Protein AF-A0A2P4SEK5-F1 (afdb_monomer_lite)

Foldseek 3Di:
DDDDDDDDDDPQDDDDPDDDDDDDDPDPDDDPDDDPPDDDDPDDDDDDPCPPPVDPPPQDKWKKKKKWFFEQDDLQFAPFWKWKKWAAPQGILPIDTDDDPPDDPRDHGDMDIDIGIGGCRDGTFKMKMFTPQDDDRHKHQTQWMWMATPVVRDIWIFGDRAILDCVDGPRHRMDITGTDD

InterPro domains:
  IPR001024 PLAT/LH2 domain [PF01477] (68-167)
  IPR001024 PLAT/LH2 domain [PS50095] (62-178)
  IPR001024 PLAT/LH2 domain [SM00308] (62-180)
  IPR036392 PLAT/LH2 domain superfamily [SSF49723] (1-50)
  IPR036392 PLAT/LH2 domain superfamily [SSF49723] (60-172)
  IPR052970 Inner ear hair cell lipoxygenase homology domain-containing protein [PTHR45901] (1-180)

Structure (mmCIF, N/CA/C/O backbone):
data_AF-A0A2P4SEK5-F1
#
_entry.id   AF-A0A2P4SEK5-F1
#
loop_
_atom_site.group_PDB
_atom_site.id
_atom_site.type_symbol
_atom_site.label_atom_id
_atom_site.label_alt_id
_atom_site.label_comp_id
_atom_site.label_asym_id
_atom_site.label_entity_id
_atom_site.label_seq_id
_atom_site.pdbx_PDB_ins_code
_atom_site.Cartn_x
_atom_site.Cartn_y
_atom_site.Cartn_z
_atom_site.occupancy
_atom_site.B_iso_or_equiv
_atom_site.auth_seq_id
_atom_site.auth_comp_id
_atom_site.auth_asym_id
_atom_site.auth_atom_id
_atom_site.pdbx_PDB_model_num
ATOM 1 N N . GLY A 1 1 ? -26.313 23.326 46.157 1.00 62.25 1 GLY A N 1
ATOM 2 C CA . GLY A 1 1 ? -26.152 23.802 44.773 1.00 62.25 1 GLY A CA 1
ATOM 3 C C . GLY A 1 1 ? -27.185 23.104 43.930 1.00 62.25 1 GLY A C 1
ATOM 4 O O . GLY A 1 1 ? -27.503 21.964 44.244 1.00 62.25 1 GLY A O 1
ATOM 5 N N . SER A 1 2 ? -27.748 23.786 42.941 1.00 71.44 2 SER A N 1
ATOM 6 C CA . SER A 1 2 ? -28.524 23.131 41.891 1.00 71.44 2 SER A CA 1
ATOM 7 C C . SER A 1 2 ? -27.572 22.420 40.926 1.00 71.44 2 SER A C 1
ATOM 9 O O . SER A 1 2 ? -26.446 22.875 40.724 1.00 71.44 2 SER A O 1
ATOM 11 N N . THR A 1 3 ? -28.022 21.306 40.358 1.00 78.94 3 THR A N 1
ATOM 12 C CA . THR A 1 3 ? -27.338 20.611 39.266 1.00 78.94 3 THR A CA 1
ATOM 13 C C . THR A 1 3 ? -28.277 20.617 38.076 1.00 78.94 3 THR A C 1
ATOM 15 O O . THR A 1 3 ? -29.370 20.061 38.154 1.00 78.94 3 THR A O 1
ATOM 18 N N . ASP A 1 4 ? -27.844 21.239 36.987 1.00 79.12 4 ASP A N 1
ATOM 19 C CA . ASP A 1 4 ? -28.537 21.202 35.706 1.00 79.12 4 ASP A CA 1
ATOM 20 C C . ASP A 1 4 ? -27.849 20.167 34.807 1.00 79.12 4 ASP A C 1
ATOM 22 O O . ASP A 1 4 ? -26.622 20.059 34.793 1.00 79.12 4 ASP A O 1
ATOM 26 N N . THR A 1 5 ? -28.626 19.364 34.078 1.00 81.31 5 THR A N 1
ATOM 27 C CA . THR A 1 5 ? -28.107 18.342 33.155 1.00 81.31 5 THR A CA 1
ATOM 28 C C . THR A 1 5 ? -28.609 18.623 31.751 1.00 81.31 5 THR A C 1
ATOM 30 O O . THR A 1 5 ? -29.813 18.726 31.522 1.00 81.31 5 THR A O 1
ATOM 33 N N . PHE A 1 6 ? -27.676 18.712 30.808 1.00 80.12 6 PHE A N 1
ATOM 34 C CA . PHE A 1 6 ? -27.960 18.936 29.397 1.00 80.12 6 PHE A CA 1
ATOM 35 C C . PHE A 1 6 ? -27.468 17.736 28.593 1.00 80.12 6 PHE A C 1
ATOM 37 O O . PHE A 1 6 ? -26.334 17.295 28.763 1.00 80.12 6 PHE A O 1
ATOM 44 N N . GLN A 1 7 ? -28.324 17.213 27.719 1.00 81.06 7 GLN A N 1
ATOM 45 C CA . GLN A 1 7 ? -28.000 16.105 26.827 1.00 81.06 7 GLN A CA 1
ATOM 46 C C . GLN A 1 7 ? -28.240 16.535 25.386 1.00 81.06 7 GLN A C 1
ATOM 48 O O . GLN A 1 7 ? -29.275 17.118 25.064 1.00 81.06 7 GLN A O 1
ATOM 53 N N . PHE A 1 8 ? -27.284 16.238 24.517 1.00 76.38 8 PHE A N 1
ATOM 54 C CA . PHE A 1 8 ? -27.387 16.475 23.086 1.00 76.38 8 PHE A CA 1
ATOM 55 C C . PHE A 1 8 ? -26.727 15.320 22.336 1.00 76.38 8 PHE A C 1
ATOM 57 O O . PHE A 1 8 ? -25.814 14.676 22.846 1.00 76.38 8 PHE A O 1
ATOM 64 N N . SER A 1 9 ? -27.201 15.049 21.122 1.00 73.56 9 SER A N 1
ATOM 65 C CA . SER A 1 9 ? -26.594 14.054 20.238 1.00 73.56 9 SER A CA 1
ATOM 66 C C . SER A 1 9 ? -25.708 14.745 19.204 1.00 73.56 9 SER A C 1
ATOM 68 O O . SER A 1 9 ? -26.051 15.808 18.687 1.00 73.56 9 SER A O 1
ATOM 70 N N . SER A 1 10 ? -24.564 14.139 18.892 1.00 68.25 10 SER A N 1
ATOM 71 C CA . SER A 1 10 ? -23.676 14.578 17.814 1.00 68.25 10 SER A CA 1
ATOM 72 C C . SER A 1 10 ? -23.176 13.371 17.029 1.00 68.25 10 SER A C 1
ATOM 74 O O . SER A 1 10 ? -22.905 12.323 17.608 1.00 68.25 10 SER A O 1
ATOM 76 N N . LYS A 1 11 ? -23.060 13.507 15.702 1.00 61.97 11 LYS A N 1
ATOM 77 C CA . LYS A 1 11 ? -22.526 12.448 14.824 1.00 61.97 11 LYS A CA 1
ATOM 78 C C . LYS A 1 11 ? -20.995 12.441 14.761 1.00 61.97 11 LYS A C 1
ATOM 80 O O . LYS A 1 11 ? -20.412 11.409 14.456 1.00 61.97 11 LYS A O 1
ATOM 85 N N . ASN A 1 12 ? -20.361 13.591 14.983 1.00 66.62 12 ASN A N 1
ATOM 86 C CA . ASN A 1 12 ? -18.911 13.758 14.977 1.00 66.62 12 ASN A CA 1
ATOM 87 C C . ASN A 1 12 ? -18.570 14.973 15.845 1.00 66.62 12 ASN A C 1
ATOM 89 O O . ASN A 1 12 ? -18.755 16.108 15.409 1.00 66.62 12 ASN A O 1
ATOM 93 N N . LEU A 1 13 ? -18.158 14.731 17.089 1.00 67.75 13 LEU A N 1
ATOM 94 C CA . LEU A 1 13 ? -17.812 15.804 18.021 1.00 67.75 13 LEU A CA 1
ATOM 95 C C . LEU A 1 13 ? -16.331 16.202 17.925 1.00 67.75 13 LEU A C 1
ATOM 97 O O . LEU A 1 13 ? -16.007 17.358 18.172 1.00 67.75 13 LEU A O 1
ATOM 101 N N . GLY A 1 14 ? -15.461 15.274 17.509 1.00 69.38 14 GLY A N 1
ATOM 102 C CA . GLY A 1 14 ? -14.011 15.474 17.535 1.00 69.38 14 GLY A CA 1
ATOM 103 C C . GLY A 1 14 ? -13.487 15.787 18.942 1.00 69.38 14 GLY A C 1
ATOM 104 O O . GLY A 1 14 ? -14.154 15.509 19.940 1.00 69.38 14 GLY A O 1
ATOM 105 N N . ASP A 1 15 ? -12.295 16.379 19.015 1.00 72.19 15 ASP A N 1
ATOM 106 C CA . ASP A 1 15 ? -11.707 16.828 20.278 1.00 72.19 15 ASP A CA 1
ATOM 107 C C . ASP A 1 15 ? -12.419 18.086 20.800 1.00 72.19 15 ASP A C 1
ATOM 109 O O . ASP A 1 15 ? -12.569 19.086 20.089 1.00 72.19 15 ASP A O 1
ATOM 113 N N . ILE A 1 16 ? -12.823 18.073 22.072 1.00 76.62 16 ILE A N 1
ATOM 114 C CA . ILE A 1 16 ? -13.425 19.243 22.722 1.00 76.62 16 ILE A CA 1
ATOM 115 C C . ILE A 1 16 ? -12.307 20.204 23.136 1.00 76.62 16 ILE A C 1
ATOM 117 O O . ILE A 1 16 ? -11.655 20.017 24.160 1.00 76.62 16 ILE A O 1
ATOM 121 N N . ALA A 1 17 ? -12.101 21.257 22.348 1.00 72.25 17 ALA A N 1
ATOM 122 C CA . ALA A 1 17 ? -11.062 22.251 22.621 1.00 72.25 17 ALA A CA 1
ATOM 123 C C . ALA A 1 17 ? -11.410 23.210 23.780 1.00 72.25 17 ALA A C 1
ATOM 125 O O . ALA A 1 17 ? -10.510 23.677 24.476 1.00 72.25 17 ALA A O 1
ATOM 126 N N . ALA A 1 18 ? -12.695 23.533 23.982 1.00 75.38 18 ALA A N 1
ATOM 127 C CA . ALA A 1 18 ? -13.158 24.440 25.037 1.00 75.38 18 ALA A CA 1
ATOM 128 C C . ALA A 1 18 ? -14.665 24.288 25.317 1.00 75.38 18 ALA A C 1
ATOM 130 O O . ALA A 1 18 ? -15.431 23.894 24.438 1.00 75.38 18 ALA A O 1
ATOM 131 N N . ILE A 1 19 ? -15.092 24.670 26.526 1.00 78.31 19 ILE A N 1
ATOM 132 C CA . ILE A 1 19 ? -16.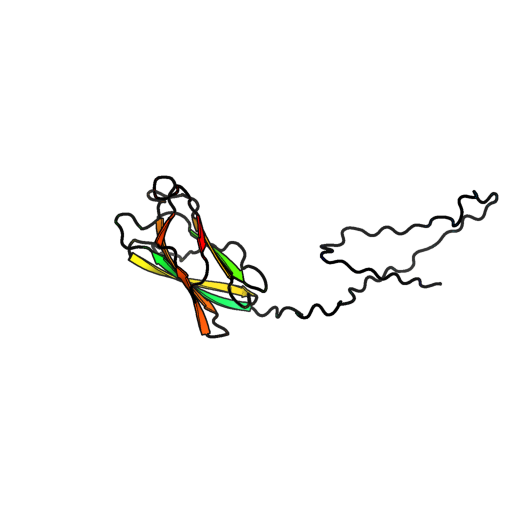503 24.775 26.926 1.00 78.31 19 ILE A CA 1
ATOM 133 C C . ILE A 1 19 ? -16.747 26.159 27.519 1.00 78.31 19 ILE A C 1
ATOM 135 O O . ILE A 1 19 ? -15.999 26.609 28.386 1.00 78.31 19 ILE A O 1
ATOM 139 N N . CYS A 1 20 ? -17.827 26.806 27.086 1.00 79.50 20 CYS A N 1
ATOM 140 C CA . CYS A 1 20 ? -18.266 28.095 27.607 1.00 79.50 20 CYS A CA 1
ATOM 141 C C . CYS A 1 20 ? -19.642 27.945 28.261 1.00 79.50 20 CYS A C 1
ATOM 143 O O . CYS A 1 20 ? -20.568 27.423 27.643 1.00 79.50 20 CYS A O 1
ATOM 145 N N . VAL A 1 21 ? -19.785 28.438 29.492 1.00 80.19 21 VAL A N 1
ATOM 146 C CA . VAL A 1 21 ? -21.058 28.475 30.225 1.00 80.19 21 VAL A CA 1
ATOM 147 C C . VAL A 1 21 ? -21.392 29.930 30.526 1.00 80.19 21 VAL A C 1
ATOM 149 O O . VAL A 1 21 ? -20.533 30.693 30.965 1.00 80.19 21 VAL A O 1
ATOM 152 N N . GLY A 1 22 ? -22.638 30.326 30.290 1.00 74.81 22 GLY A N 1
ATOM 153 C CA . GLY A 1 22 ? -23.117 31.676 30.562 1.00 74.81 22 GLY A CA 1
ATOM 154 C C . GLY A 1 22 ? -24.612 31.681 30.847 1.00 74.81 22 GLY A C 1
ATOM 155 O O . GLY A 1 22 ? -25.292 30.674 30.656 1.00 74.81 22 GLY A O 1
ATOM 156 N N . HIS A 1 23 ? -25.127 32.824 31.290 1.00 68.06 23 HIS A N 1
ATOM 157 C CA . HIS A 1 23 ? -26.561 33.021 31.472 1.00 68.06 23 HIS A CA 1
ATOM 158 C C . HIS A 1 23 ? -27.124 33.981 30.438 1.00 68.06 23 HIS A C 1
ATOM 160 O O . HIS A 1 23 ? -26.454 34.922 30.009 1.00 68.06 23 HIS A O 1
ATOM 166 N N . CYS A 1 24 ? -28.397 33.787 30.123 1.00 61.19 24 CYS A N 1
ATOM 167 C CA . CYS A 1 24 ? -29.211 34.783 29.456 1.00 61.19 24 CYS A CA 1
ATOM 168 C C . CYS A 1 24 ? -30.415 35.073 30.366 1.00 61.19 24 CYS A C 1
ATOM 170 O O . CYS A 1 24 ? -31.097 34.118 30.754 1.00 61.19 24 CYS A O 1
ATOM 172 N N . PRO A 1 25 ? -30.682 36.333 30.758 1.00 58.47 25 PRO A N 1
ATOM 173 C CA . PRO A 1 25 ? -31.889 36.666 31.503 1.00 58.47 25 PRO A CA 1
ATOM 174 C C . PRO A 1 25 ? -33.120 36.228 30.704 1.00 58.47 25 PRO A C 1
ATOM 176 O O . PRO A 1 25 ? -33.247 36.565 29.525 1.00 58.47 25 PRO A O 1
ATOM 179 N N . LYS A 1 26 ? -34.025 35.468 31.329 1.00 59.66 26 LYS A N 1
ATOM 180 C CA . LYS A 1 26 ? -35.335 35.211 30.727 1.00 59.66 26 LYS A CA 1
ATOM 181 C C . LYS A 1 26 ? -36.106 36.525 30.695 1.00 59.66 26 LYS A C 1
ATOM 183 O O . LYS A 1 26 ? -36.263 37.175 31.723 1.00 59.66 26 LYS A O 1
ATOM 188 N N . ASP A 1 27 ? -36.576 36.847 29.499 1.00 57.91 27 ASP A N 1
ATOM 189 C CA . ASP A 1 27 ? -37.297 38.054 29.113 1.00 57.91 27 ASP A CA 1
ATOM 190 C C . ASP A 1 27 ? -36.409 39.299 29.061 1.00 57.91 27 ASP A C 1
ATOM 192 O O . ASP A 1 27 ? -35.795 39.694 30.045 1.00 57.91 27 ASP A O 1
ATOM 196 N N . GLY A 1 28 ? -36.371 39.960 27.899 1.00 55.16 28 GLY A N 1
ATOM 197 C CA . GLY A 1 28 ? -35.582 41.166 27.605 1.00 55.16 28 GLY A CA 1
ATOM 198 C C . GLY A 1 28 ? -35.920 42.416 28.435 1.00 55.16 28 GLY A C 1
ATOM 199 O O . GLY A 1 28 ? -35.729 43.540 27.973 1.00 55.16 28 GLY A O 1
ATOM 200 N N . LYS A 1 29 ? -36.426 42.255 29.658 1.00 55.56 29 LYS A N 1
ATOM 201 C CA . LYS A 1 29 ? -36.546 43.295 30.669 1.00 55.56 29 LYS A CA 1
ATOM 202 C C . LYS A 1 29 ? -35.223 43.387 31.425 1.00 55.56 29 LYS A C 1
ATOM 204 O O . LYS A 1 29 ? -34.863 42.504 32.196 1.00 55.56 29 LYS A O 1
ATOM 209 N N . LYS A 1 30 ? -34.506 44.494 31.224 1.00 51.91 30 LYS A N 1
ATOM 210 C CA . LYS A 1 30 ? -33.375 44.876 32.078 1.00 51.91 30 LYS A CA 1
ATOM 211 C C . LYS A 1 30 ? -33.871 44.956 33.523 1.00 51.91 30 LYS A C 1
ATOM 213 O O . LYS A 1 30 ? -34.675 45.830 33.842 1.00 51.91 30 LYS A O 1
ATOM 218 N N . SER A 1 31 ? -33.406 44.055 34.385 1.00 52.09 31 SER A N 1
ATOM 219 C CA . SER A 1 31 ? -33.670 44.123 35.820 1.00 52.09 31 SER A CA 1
ATOM 220 C C . SER A 1 31 ? -32.991 45.370 36.387 1.00 52.09 31 SER A C 1
ATOM 222 O O . SER A 1 31 ? -31.768 45.431 36.525 1.00 52.09 31 SER A O 1
ATOM 224 N N . SER A 1 32 ? -33.779 46.399 36.680 1.00 54.09 32 SER A N 1
ATOM 225 C CA . SER A 1 32 ? -33.333 47.542 37.466 1.00 54.09 32 SER A CA 1
ATOM 226 C C . SER A 1 32 ? -33.217 47.117 38.930 1.00 54.09 32 SER A C 1
ATOM 228 O O . SER A 1 32 ? -34.211 46.686 39.506 1.00 54.09 32 SER A O 1
ATOM 230 N N . ALA A 1 33 ? -32.029 47.316 39.505 1.00 52.41 33 ALA A N 1
ATOM 231 C CA . ALA A 1 33 ? -31.625 47.067 40.896 1.00 52.41 33 ALA A CA 1
ATOM 232 C C . ALA A 1 33 ? -30.921 45.721 41.183 1.00 52.41 33 ALA A C 1
ATOM 234 O O . ALA A 1 33 ? -31.528 44.710 41.512 1.00 52.41 33 ALA A O 1
ATOM 235 N N . LYS A 1 34 ? -29.584 45.794 41.109 1.00 54.72 34 LYS A N 1
ATOM 236 C CA . LYS A 1 34 ? -28.609 45.428 42.154 1.00 54.72 34 LYS A CA 1
ATOM 237 C C . LYS A 1 34 ? -28.955 44.232 43.055 1.00 54.72 34 LYS A C 1
ATOM 239 O O . LYS A 1 34 ? -29.252 44.389 44.234 1.00 54.72 34 LYS A O 1
ATOM 244 N N . ALA A 1 35 ? -28.701 43.048 42.533 1.00 52.94 35 ALA A N 1
ATOM 245 C CA . ALA A 1 35 ? -27.802 42.119 43.196 1.00 52.94 35 ALA A CA 1
ATOM 246 C C . ALA A 1 35 ? -26.923 41.563 42.080 1.00 52.94 35 ALA A C 1
ATOM 248 O O . ALA A 1 35 ? -27.455 41.117 41.064 1.00 52.94 35 ALA A O 1
ATOM 249 N N . ASP A 1 36 ? -25.604 41.645 42.210 1.00 50.62 36 ASP A N 1
ATOM 250 C CA . ASP A 1 36 ? -24.750 40.884 41.310 1.00 50.62 36 ASP A CA 1
ATOM 251 C C . ASP A 1 36 ? -25.022 39.406 41.604 1.00 50.62 36 ASP A C 1
ATOM 253 O O . ASP A 1 36 ? -24.604 38.856 42.626 1.00 50.62 36 ASP A O 1
ATOM 257 N N . VAL A 1 37 ? -25.837 38.779 40.759 1.00 60.50 37 VAL A N 1
ATOM 258 C CA . VAL A 1 37 ? -26.133 37.356 40.874 1.00 60.50 37 VAL A CA 1
ATOM 259 C C . VAL A 1 37 ? -24.931 36.623 40.300 1.00 60.50 37 VAL A C 1
ATOM 261 O O . VAL A 1 37 ? -24.822 36.407 39.095 1.00 60.50 37 VAL A O 1
ATOM 264 N N . TYR A 1 38 ? -23.988 36.290 41.174 1.00 63.59 38 TYR A N 1
ATOM 265 C CA . TYR A 1 38 ? -22.838 35.471 40.824 1.00 63.59 38 TYR A CA 1
ATOM 266 C C . TYR A 1 38 ? -23.224 33.991 40.895 1.00 63.59 38 TYR A C 1
ATOM 268 O O . TYR A 1 38 ? -23.490 33.456 41.973 1.00 63.59 38 TYR A O 1
ATOM 276 N N . TRP A 1 39 ? -23.204 33.298 39.760 1.00 69.00 39 TRP A N 1
ATOM 277 C CA . TRP A 1 39 ? -23.057 31.840 39.746 1.00 69.00 39 TRP A CA 1
ATOM 278 C C . TRP A 1 39 ? -21.584 31.480 39.853 1.00 69.00 39 TRP A C 1
ATOM 280 O O . TRP A 1 39 ? -20.736 32.025 39.149 1.00 69.00 39 TRP A O 1
ATOM 290 N N . HIS A 1 40 ? -21.304 30.498 40.698 1.00 68.56 40 HIS A N 1
ATOM 291 C CA . HIS A 1 40 ? -20.017 29.828 40.738 1.00 68.56 40 HIS A CA 1
ATOM 292 C C . HIS A 1 40 ? -20.222 28.428 40.174 1.00 68.56 40 HIS A C 1
ATOM 294 O O . HIS A 1 40 ? -20.963 27.626 40.747 1.00 68.56 40 HIS A O 1
ATOM 300 N N . VAL A 1 41 ? -19.581 28.139 39.042 1.00 75.44 41 VAL A N 1
ATOM 301 C CA . VAL A 1 41 ? -19.532 26.776 38.514 1.00 75.44 41 VAL A CA 1
ATOM 302 C C . VAL A 1 41 ? -18.547 26.003 39.379 1.00 75.44 41 VAL A C 1
ATOM 304 O O . VAL A 1 41 ? -17.350 26.274 39.358 1.00 75.44 41 VAL A O 1
ATOM 307 N N . LYS A 1 42 ? -19.064 25.081 40.193 1.00 77.88 42 LYS A N 1
ATOM 308 C CA . LYS A 1 42 ? -18.230 24.271 41.086 1.00 77.88 42 LYS A CA 1
ATOM 309 C C . LYS A 1 42 ? -17.491 23.173 40.324 1.00 77.88 42 LYS A C 1
ATOM 311 O O . LYS A 1 42 ? -16.332 22.907 40.609 1.00 77.88 42 LYS A O 1
ATOM 316 N N . GLU A 1 43 ? -18.179 22.531 39.391 1.00 79.75 43 GLU A N 1
ATOM 317 C CA . GLU A 1 43 ? -17.671 21.387 38.647 1.00 79.75 43 GLU A CA 1
ATOM 318 C C . GLU A 1 43 ? -18.413 21.290 37.313 1.00 79.75 43 GLU A C 1
ATOM 320 O O . GLU A 1 43 ? -19.615 21.554 37.247 1.00 79.75 43 GLU A O 1
ATOM 325 N N . ILE A 1 44 ? -17.688 20.919 36.258 1.00 76.19 44 ILE A N 1
ATOM 326 C CA . ILE A 1 44 ? -18.261 20.512 34.976 1.00 76.19 44 ILE A CA 1
ATOM 327 C C . ILE A 1 44 ? -17.829 19.067 34.763 1.00 76.19 44 ILE A C 1
ATOM 329 O O . ILE A 1 44 ? -16.643 18.796 34.590 1.00 76.19 44 ILE A O 1
ATOM 333 N N . ILE A 1 45 ? -18.795 18.152 34.775 1.00 77.06 45 ILE A N 1
ATOM 334 C CA . ILE A 1 45 ? -18.567 16.745 34.451 1.00 77.06 45 ILE A CA 1
ATOM 335 C C . ILE A 1 45 ? -19.065 16.523 33.030 1.00 77.06 45 ILE A C 1
ATOM 337 O O . ILE A 1 45 ? -20.248 16.698 32.743 1.00 77.06 45 ILE A O 1
ATOM 341 N N . ILE A 1 46 ? -18.154 16.136 32.144 1.00 72.19 46 ILE A N 1
ATOM 342 C CA . ILE A 1 46 ? -18.502 15.682 30.802 1.00 72.19 46 ILE A CA 1
ATOM 343 C C . ILE A 1 46 ? -18.517 14.165 30.857 1.00 72.19 46 ILE A C 1
ATOM 345 O O . ILE A 1 46 ? -17.499 13.534 31.132 1.00 72.19 46 ILE A O 1
ATOM 349 N N . THR A 1 47 ? -19.677 13.582 30.599 1.00 71.88 47 THR A N 1
ATOM 350 C CA . THR A 1 47 ? -19.803 12.140 30.429 1.00 71.88 47 THR A CA 1
ATOM 351 C C . THR A 1 47 ? -20.215 11.886 28.997 1.00 71.88 47 THR A C 1
ATOM 353 O O . THR A 1 47 ? -21.291 12.307 28.571 1.00 71.88 47 THR A O 1
ATOM 356 N N . GLU A 1 48 ? -19.351 11.206 28.253 1.00 71.81 48 GLU A N 1
ATOM 357 C CA . GLU A 1 48 ? -19.733 10.643 26.969 1.00 71.81 48 GLU A CA 1
ATOM 358 C C . GLU A 1 48 ? -20.753 9.533 27.236 1.00 71.81 48 GLU A C 1
ATOM 360 O O . GLU A 1 48 ? -20.429 8.448 27.718 1.00 71.81 48 GLU A O 1
ATOM 365 N N . MET A 1 49 ? -22.027 9.852 27.015 1.00 63.19 49 MET A N 1
ATOM 366 C CA . MET A 1 49 ? -23.094 8.866 27.049 1.00 63.19 49 MET A CA 1
ATOM 367 C C . MET A 1 49 ? -23.058 8.137 25.718 1.00 63.19 49 MET A C 1
ATOM 369 O O . MET A 1 49 ? -23.563 8.636 24.715 1.00 63.19 49 MET A O 1
ATOM 373 N N . GLU A 1 50 ? -22.407 6.977 25.723 1.00 64.44 50 GLU A N 1
ATOM 374 C CA . GLU A 1 50 ? -22.405 6.024 24.621 1.00 64.44 50 GLU A CA 1
ATOM 375 C C . GLU A 1 50 ? -23.842 5.847 24.108 1.00 64.44 50 GLU A C 1
ATOM 377 O O . GLU A 1 50 ? -24.666 5.159 24.715 1.00 64.44 50 GLU A O 1
ATOM 382 N N . LEU A 1 51 ? -24.161 6.459 22.966 1.00 53.94 51 LEU A N 1
ATOM 383 C CA . LEU A 1 51 ? -25.339 6.122 22.172 1.00 53.94 51 LEU A CA 1
ATOM 384 C C . LEU A 1 51 ? -25.088 4.757 21.542 1.00 53.94 51 LEU A C 1
ATOM 386 O O . LEU A 1 51 ? -24.962 4.695 20.328 1.00 53.94 51 LEU A O 1
ATOM 390 N N . CYS A 1 52 ? -24.923 3.701 22.350 1.00 47.00 52 CYS A N 1
ATOM 391 C CA . CYS A 1 52 ? -24.518 2.374 21.892 1.00 47.00 52 CYS A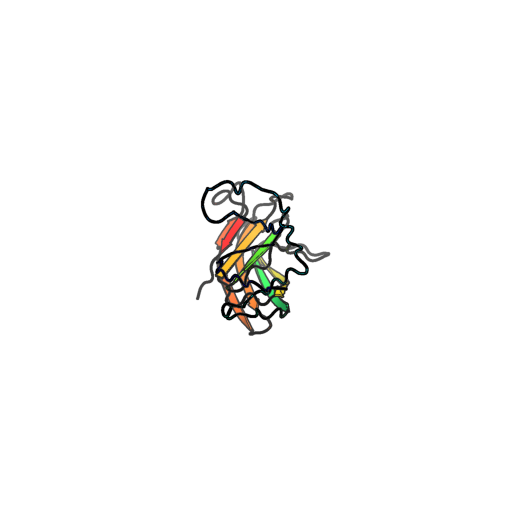 CA 1
ATOM 392 C C . CYS A 1 52 ? -23.616 2.491 20.659 1.00 47.00 52 CYS A C 1
ATOM 394 O O . CYS A 1 52 ? -24.041 2.135 19.552 1.00 47.0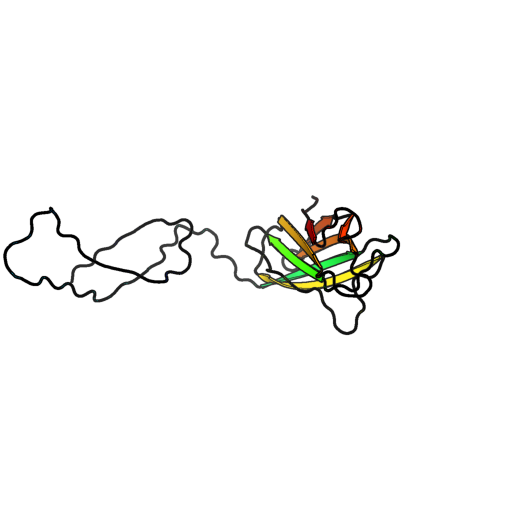0 52 CYS A O 1
ATOM 396 N N . ASN A 1 53 ? -22.421 3.082 20.794 1.00 46.41 53 ASN A N 1
ATOM 397 C CA . ASN A 1 53 ? -21.456 2.941 19.724 1.00 46.41 53 ASN A CA 1
ATOM 398 C C . ASN A 1 53 ? -21.155 1.441 19.719 1.00 46.41 53 ASN A C 1
ATOM 400 O O . ASN A 1 53 ? -20.350 0.950 20.503 1.00 46.41 53 ASN A O 1
ATOM 404 N N . ASN A 1 54 ? -21.886 0.673 18.905 1.00 43.75 54 ASN A N 1
ATOM 405 C CA . ASN A 1 54 ? -21.892 -0.795 18.886 1.00 43.75 54 ASN A CA 1
ATOM 406 C C . ASN A 1 54 ? -20.545 -1.390 18.444 1.00 43.75 54 ASN A C 1
ATOM 408 O O . ASN A 1 54 ? -20.454 -2.538 18.019 1.00 43.75 54 ASN A O 1
ATOM 412 N N . LYS A 1 55 ? -19.476 -0.610 18.532 1.00 43.47 55 LYS A N 1
ATOM 413 C CA . LYS A 1 55 ? -18.105 -1.048 18.520 1.00 43.47 55 LYS A CA 1
ATOM 414 C C . LYS A 1 55 ? -17.368 -0.210 19.559 1.00 43.47 55 LYS A C 1
ATOM 416 O O . LYS A 1 55 ? -16.722 0.771 19.200 1.00 43.47 55 LYS A O 1
ATOM 421 N N . ALA A 1 56 ? -17.354 -0.667 20.811 1.00 46.16 56 ALA A N 1
ATOM 422 C CA . ALA A 1 56 ? -16.084 -0.683 21.528 1.00 46.16 56 ALA A CA 1
ATOM 423 C C . ALA A 1 56 ? -15.111 -1.396 20.578 1.00 46.16 56 ALA A C 1
ATOM 425 O O . ALA A 1 56 ? -15.143 -2.619 20.426 1.00 46.16 56 ALA A O 1
ATOM 426 N N . ARG A 1 57 ? -14.416 -0.607 19.751 1.00 54.47 57 ARG A N 1
ATOM 427 C CA . ARG A 1 57 ? -13.573 -1.131 18.684 1.00 54.47 57 ARG A CA 1
ATOM 428 C C . ARG A 1 57 ? -12.510 -1.939 19.395 1.00 54.47 57 ARG A C 1
ATOM 430 O O . ARG A 1 57 ? -11.807 -1.409 20.248 1.00 54.47 57 ARG A O 1
ATOM 437 N N . SER A 1 58 ? -12.441 -3.223 19.073 1.00 55.19 58 SER A N 1
ATOM 438 C CA . SER A 1 58 ? -11.371 -4.084 19.544 1.00 55.19 58 SER A CA 1
ATOM 439 C C . SER A 1 58 ? -10.048 -3.433 19.139 1.00 55.19 58 SER A C 1
ATOM 441 O O . SER A 1 58 ? -9.691 -3.436 17.962 1.00 55.19 58 SER A O 1
ATOM 443 N N . LEU A 1 59 ? -9.339 -2.818 20.092 1.00 69.75 59 LEU A N 1
ATOM 444 C CA . LEU A 1 59 ? -8.007 -2.243 19.883 1.00 69.75 59 LEU A CA 1
ATOM 445 C C . LEU A 1 59 ? -6.954 -3.358 19.873 1.00 69.75 59 LEU A C 1
ATOM 447 O O . LEU A 1 59 ? -5.894 -3.234 20.479 1.00 69.75 59 LEU A O 1
ATOM 451 N N . VAL A 1 60 ? -7.275 -4.481 19.232 1.00 79.38 60 VAL A N 1
ATOM 452 C CA . VAL A 1 60 ? -6.393 -5.635 19.128 1.00 79.38 60 VAL A CA 1
ATOM 453 C C . VAL A 1 60 ? -5.445 -5.390 17.960 1.00 79.38 60 VAL A C 1
ATOM 455 O O . VAL A 1 60 ? -5.911 -5.223 16.827 1.00 79.38 60 VAL A O 1
ATOM 458 N N . PRO A 1 61 ? -4.125 -5.361 18.209 1.00 89.75 61 PRO A N 1
ATOM 459 C CA . PRO A 1 61 ? -3.144 -5.379 17.143 1.00 89.75 61 PRO A CA 1
ATOM 460 C C . PRO A 1 61 ? -3.267 -6.679 16.347 1.00 89.75 61 PRO A C 1
ATOM 462 O O . PRO A 1 61 ? -3.279 -7.778 16.903 1.00 89.75 61 PRO A O 1
ATOM 465 N N . VAL A 1 62 ? -3.352 -6.548 15.031 1.00 94.44 62 VAL A N 1
ATOM 466 C CA . VAL A 1 62 ? -3.394 -7.639 14.067 1.00 94.44 62 VAL A CA 1
ATOM 467 C C . VAL A 1 62 ? -2.254 -7.453 13.079 1.00 94.44 62 VAL A C 1
ATOM 469 O O . VAL A 1 62 ? -1.964 -6.353 12.598 1.00 94.44 62 VAL A O 1
ATOM 472 N N . LYS A 1 63 ? -1.598 -8.566 12.759 1.00 98.00 63 LYS A N 1
ATOM 473 C CA . LYS A 1 63 ? -0.555 -8.612 11.747 1.00 98.00 63 LYS A CA 1
ATOM 474 C C . LYS A 1 63 ? -1.187 -8.919 10.392 1.00 98.00 63 LYS A C 1
ATOM 476 O O . LYS A 1 63 ? -1.888 -9.911 10.215 1.00 98.00 63 LYS A O 1
ATOM 481 N N . TYR A 1 64 ? -0.894 -8.075 9.418 1.00 98.31 64 TYR A N 1
ATOM 482 C CA . TYR A 1 64 ? -1.298 -8.250 8.034 1.00 98.31 64 TYR A CA 1
ATOM 483 C C . TYR A 1 64 ? -0.071 -8.598 7.210 1.00 98.31 64 TYR A C 1
ATOM 485 O O . TYR A 1 64 ? 0.874 -7.813 7.092 1.00 98.31 64 TYR A O 1
ATOM 493 N N . GLU A 1 65 ? -0.072 -9.795 6.643 1.00 98.69 65 GLU A N 1
ATOM 494 C CA . GLU A 1 65 ? 0.902 -10.152 5.626 1.00 98.69 65 GLU A CA 1
ATOM 495 C C . GLU A 1 65 ? 0.513 -9.468 4.321 1.00 98.69 65 GLU A C 1
ATOM 497 O O . GLU A 1 65 ? -0.597 -9.647 3.837 1.00 98.69 65 GLU A O 1
ATOM 502 N N . THR A 1 66 ? 1.423 -8.674 3.769 1.00 98.69 66 THR A N 1
ATOM 503 C CA . THR A 1 66 ? 1.236 -7.959 2.506 1.00 98.69 66 THR A CA 1
ATOM 504 C C . THR A 1 66 ? 2.200 -8.526 1.478 1.00 98.69 66 THR A C 1
ATOM 506 O O . THR A 1 66 ? 3.418 -8.439 1.647 1.00 98.69 66 THR A O 1
ATOM 509 N N . ILE A 1 67 ? 1.666 -9.099 0.407 1.00 98.81 67 ILE A N 1
ATOM 510 C CA . ILE A 1 67 ? 2.428 -9.603 -0.730 1.00 98.81 67 ILE A CA 1
ATOM 511 C C . ILE A 1 67 ? 2.184 -8.672 -1.910 1.00 98.81 67 ILE A C 1
ATOM 513 O O . ILE A 1 67 ? 1.045 -8.393 -2.272 1.00 98.81 67 ILE A O 1
ATOM 517 N N . VAL A 1 68 ? 3.262 -8.206 -2.527 1.00 98.81 68 VAL A N 1
ATOM 518 C CA . VAL A 1 68 ? 3.217 -7.382 -3.732 1.00 98.81 68 VAL A CA 1
ATOM 519 C C . VAL A 1 68 ? 3.865 -8.159 -4.865 1.00 98.81 68 VAL A C 1
ATOM 521 O O . VAL A 1 68 ? 4.984 -8.659 -4.713 1.00 98.81 68 VAL A O 1
ATOM 524 N N . VAL A 1 69 ? 3.164 -8.266 -5.991 1.00 98.81 69 VAL A N 1
ATOM 525 C CA . VAL A 1 69 ? 3.664 -8.938 -7.192 1.00 98.81 69 VAL A CA 1
ATOM 526 C C . VAL A 1 69 ? 3.929 -7.896 -8.266 1.00 98.81 69 VAL A C 1
ATOM 528 O O . VAL A 1 69 ? 3.018 -7.186 -8.698 1.00 98.81 69 VAL A O 1
ATOM 531 N N . THR A 1 70 ? 5.189 -7.808 -8.682 1.00 98.81 70 THR A N 1
ATOM 532 C CA . THR A 1 70 ? 5.621 -6.940 -9.779 1.00 98.81 70 THR A CA 1
ATOM 533 C C . THR A 1 70 ? 5.443 -7.675 -11.100 1.00 98.81 70 THR A C 1
ATOM 535 O O . THR A 1 70 ? 5.824 -8.841 -11.220 1.00 98.81 70 THR A O 1
ATOM 538 N N . GLY A 1 71 ? 4.891 -6.991 -12.101 1.00 98.44 71 GLY A N 1
ATOM 539 C CA . GLY A 1 71 ? 4.629 -7.558 -13.418 1.00 98.44 71 GLY A CA 1
ATOM 540 C C . GLY A 1 71 ? 5.895 -8.028 -14.140 1.00 98.44 71 GLY A C 1
ATOM 541 O O . GLY A 1 71 ? 7.029 -7.689 -13.789 1.00 98.44 71 GLY A O 1
ATOM 542 N N . PHE A 1 72 ? 5.702 -8.834 -15.184 1.00 97.94 72 PHE A N 1
ATOM 543 C CA . PHE A 1 72 ? 6.797 -9.480 -15.913 1.00 97.94 72 PHE A CA 1
ATOM 544 C C . PHE A 1 72 ? 7.248 -8.720 -17.175 1.00 97.94 72 PHE A C 1
ATOM 546 O O . PHE A 1 72 ? 8.155 -9.173 -17.880 1.00 97.94 72 PHE A O 1
ATOM 553 N N . GLU A 1 73 ? 6.654 -7.567 -17.487 1.00 97.75 73 GLU A N 1
ATOM 554 C CA . GLU A 1 73 ? 7.029 -6.764 -18.659 1.00 97.75 73 GLU A CA 1
ATOM 555 C C . GLU A 1 73 ? 8.444 -6.169 -18.542 1.00 97.75 73 GLU A C 1
ATOM 557 O O . GLU A 1 73 ? 9.033 -6.059 -17.463 1.00 97.75 73 GLU A O 1
ATOM 562 N N . LYS A 1 74 ? 9.040 -5.794 -19.679 1.00 96.94 74 LYS A N 1
ATOM 563 C CA . LYS A 1 74 ? 10.380 -5.193 -19.698 1.00 96.94 74 LYS A CA 1
ATOM 564 C C . LYS A 1 74 ? 10.359 -3.829 -18.992 1.00 96.94 74 LYS A C 1
ATOM 566 O O . LYS A 1 74 ? 9.618 -2.930 -19.383 1.00 96.94 74 LYS A O 1
ATOM 571 N N . GLY A 1 75 ? 11.230 -3.672 -17.992 1.00 96.50 75 GLY A N 1
ATOM 572 C CA . GLY A 1 75 ? 11.302 -2.460 -17.170 1.00 96.50 75 GLY A CA 1
ATOM 573 C C . GLY A 1 75 ? 10.161 -2.338 -16.161 1.00 96.50 75 GLY A C 1
ATOM 574 O O . GLY A 1 75 ? 9.823 -1.232 -15.785 1.00 96.50 75 GLY A O 1
ATOM 575 N N . ALA A 1 76 ? 9.529 -3.454 -15.784 1.00 97.88 76 ALA A N 1
ATOM 576 C CA . ALA A 1 76 ? 8.429 -3.471 -14.823 1.00 97.88 76 ALA A CA 1
ATOM 577 C C . ALA A 1 76 ? 8.849 -3.219 -13.371 1.00 97.88 76 ALA A C 1
ATOM 579 O O . ALA A 1 76 ? 7.962 -2.991 -12.558 1.00 97.88 76 ALA A O 1
ATOM 580 N N . GLY A 1 77 ? 10.140 -3.332 -13.039 1.00 98.00 77 GLY A N 1
ATOM 581 C CA . GLY A 1 77 ? 10.638 -3.103 -11.683 1.00 98.00 77 GLY A CA 1
ATOM 582 C C . GLY A 1 77 ? 10.940 -1.635 -11.403 1.00 98.00 77 GLY A C 1
ATOM 583 O O . GLY A 1 77 ? 11.097 -0.871 -12.350 1.00 98.00 77 GLY A O 1
ATOM 584 N N . THR A 1 78 ? 11.023 -1.274 -10.122 1.00 98.44 78 THR A N 1
ATOM 585 C CA . THR A 1 78 ? 11.211 0.116 -9.683 1.00 98.44 78 THR A CA 1
ATOM 586 C C . THR A 1 78 ? 12.319 0.269 -8.649 1.00 98.44 78 THR A C 1
ATOM 588 O O . THR A 1 78 ? 12.454 -0.563 -7.753 1.00 98.44 78 THR A O 1
ATOM 591 N N . ASP A 1 79 ? 13.052 1.378 -8.749 1.00 95.94 79 ASP A N 1
ATOM 592 C CA . ASP A 1 79 ? 14.016 1.835 -7.739 1.00 95.94 79 ASP A CA 1
ATOM 593 C C . ASP A 1 79 ? 13.391 2.807 -6.716 1.00 95.94 79 ASP A C 1
ATOM 595 O O . ASP A 1 79 ? 14.066 3.250 -5.783 1.00 95.94 79 ASP A O 1
ATOM 599 N N . ALA A 1 80 ? 12.122 3.185 -6.905 1.00 98.06 80 ALA A N 1
ATOM 600 C CA . ALA A 1 80 ? 11.444 4.176 -6.076 1.00 98.06 80 ALA A CA 1
ATOM 601 C C . ALA A 1 80 ? 11.061 3.618 -4.698 1.00 98.06 80 ALA A C 1
ATOM 603 O O . ALA A 1 80 ? 10.900 2.410 -4.494 1.00 98.06 80 ALA A O 1
ATOM 604 N N . ASN A 1 81 ? 10.820 4.511 -3.735 1.00 98.25 81 ASN A N 1
ATOM 605 C CA . ASN A 1 81 ? 10.293 4.092 -2.441 1.00 98.25 81 ASN A CA 1
ATOM 606 C C . ASN A 1 81 ? 8.798 3.796 -2.571 1.00 98.25 81 ASN A C 1
ATOM 608 O O . ASN A 1 81 ? 8.019 4.667 -2.956 1.00 98.25 81 ASN A O 1
ATOM 612 N N . VAL A 1 82 ? 8.395 2.577 -2.204 1.00 98.69 82 VAL A N 1
ATOM 613 C CA . VAL A 1 82 ? 7.006 2.109 -2.306 1.00 98.69 82 VAL A CA 1
ATOM 614 C C . VAL A 1 82 ? 6.286 2.197 -0.962 1.00 98.69 82 VAL A C 1
ATOM 616 O O . VAL A 1 82 ? 6.821 1.840 0.095 1.00 98.69 82 VAL A O 1
ATOM 619 N N . PHE A 1 83 ? 5.028 2.624 -1.009 1.00 98.81 83 PHE A N 1
ATOM 620 C CA . PHE A 1 83 ? 4.145 2.777 0.137 1.00 98.81 83 PHE A CA 1
ATOM 621 C C . PHE A 1 83 ? 2.794 2.109 -0.108 1.00 98.81 83 PHE A C 1
ATOM 623 O O . PHE A 1 83 ? 2.305 2.048 -1.236 1.00 98.81 83 PHE A O 1
ATOM 630 N N . ILE A 1 84 ? 2.169 1.651 0.975 1.00 98.81 84 ILE A N 1
ATOM 631 C CA . ILE A 1 84 ? 0.810 1.114 0.971 1.00 98.81 84 ILE A CA 1
ATOM 632 C C . ILE A 1 84 ? -0.035 1.743 2.081 1.00 98.81 84 ILE A C 1
ATOM 634 O O . ILE A 1 84 ? 0.466 2.014 3.174 1.00 98.81 84 ILE A O 1
ATOM 638 N N . THR A 1 85 ? -1.326 1.916 1.815 1.00 98.75 85 THR A N 1
ATOM 639 C CA . THR A 1 85 ? -2.359 2.166 2.828 1.00 98.75 85 THR A CA 1
ATOM 640 C C . THR A 1 85 ? -3.466 1.135 2.656 1.00 98.75 85 THR A C 1
ATOM 642 O O . THR A 1 85 ? -3.991 0.966 1.555 1.00 98.75 85 THR A O 1
ATOM 645 N N . ILE A 1 86 ? -3.827 0.441 3.729 1.00 98.50 86 ILE A N 1
ATOM 646 C CA . ILE A 1 86 ? -4.889 -0.565 3.741 1.00 98.50 86 ILE A CA 1
ATOM 647 C C . ILE A 1 86 ? -6.131 0.068 4.361 1.00 98.50 86 ILE A C 1
ATOM 649 O O . ILE A 1 86 ? -6.026 0.705 5.404 1.00 98.50 86 ILE A O 1
ATOM 653 N N . PHE A 1 87 ? -7.293 -0.111 3.736 1.00 96.94 87 PHE A N 1
ATOM 654 C CA . PHE A 1 87 ? -8.565 0.418 4.223 1.00 96.94 87 PHE A CA 1
ATOM 655 C C . PHE A 1 87 ? -9.536 -0.730 4.488 1.00 96.94 87 PHE A C 1
ATOM 657 O O . PHE A 1 87 ? -9.775 -1.560 3.605 1.00 96.94 87 PHE A O 1
ATOM 664 N N . GLY A 1 88 ? -10.140 -0.749 5.673 1.00 95.44 88 GLY A N 1
ATOM 665 C CA . GLY A 1 88 ? -11.182 -1.698 6.054 1.00 95.44 88 GLY A CA 1
ATOM 666 C C . GLY A 1 88 ? -12.359 -1.027 6.758 1.00 95.44 88 GLY A C 1
ATOM 667 O O . GLY A 1 88 ? -12.387 0.186 6.962 1.00 95.44 88 GLY A O 1
ATOM 668 N N . LEU A 1 89 ? -13.363 -1.821 7.128 1.00 90.94 89 LEU A N 1
ATOM 669 C CA . LEU A 1 89 ? -14.574 -1.330 7.801 1.00 90.94 89 LEU A CA 1
ATOM 670 C C . LEU A 1 89 ? -14.313 -0.621 9.136 1.00 90.94 89 LEU A C 1
ATOM 672 O O . LEU A 1 89 ? -15.134 0.192 9.561 1.00 90.94 89 LEU A O 1
ATOM 676 N N . ASN A 1 90 ? -13.221 -0.956 9.821 1.00 87.12 90 ASN A N 1
ATOM 677 C CA . ASN A 1 90 ? -12.916 -0.413 11.144 1.00 87.12 90 ASN A CA 1
ATOM 678 C C . ASN A 1 90 ? -11.919 0.761 11.110 1.00 87.12 90 ASN A C 1
ATOM 680 O O . ASN A 1 90 ? -11.658 1.348 12.161 1.00 87.12 90 ASN A O 1
ATOM 684 N N . GLY A 1 91 ? -11.389 1.125 9.937 1.00 87.81 91 GLY A N 1
ATOM 685 C CA . GLY A 1 91 ? -10.419 2.211 9.772 1.00 87.81 91 GLY A CA 1
ATOM 686 C C . GLY A 1 91 ? -9.386 1.922 8.684 1.00 87.81 91 GLY A C 1
ATOM 687 O O . GLY A 1 91 ? -9.586 1.053 7.834 1.00 87.81 91 GLY A O 1
ATOM 688 N N . ASP A 1 92 ? -8.273 2.649 8.720 1.00 93.62 92 ASP A N 1
ATOM 689 C CA . ASP A 1 92 ? -7.154 2.474 7.801 1.00 93.62 92 ASP A CA 1
ATOM 690 C C . ASP A 1 92 ? -5.820 2.301 8.532 1.00 93.62 92 ASP A C 1
ATOM 692 O O . ASP A 1 92 ? -5.644 2.696 9.686 1.00 93.62 92 ASP A O 1
ATOM 696 N N . SER A 1 93 ? -4.853 1.704 7.841 1.00 94.44 93 SER A N 1
ATOM 697 C CA . SER A 1 93 ? -3.521 1.487 8.394 1.00 94.44 93 SER A CA 1
ATOM 698 C C . SER A 1 93 ? -2.685 2.764 8.475 1.00 94.44 93 SER A C 1
ATOM 700 O O . SER A 1 93 ? -1.580 2.704 9.000 1.00 94.44 93 SER A O 1
ATOM 702 N N . GLY A 1 94 ? -3.113 3.883 7.887 1.00 95.19 94 GLY A N 1
ATOM 703 C CA . GLY A 1 94 ? -2.239 4.976 7.476 1.00 95.19 94 GLY A CA 1
ATOM 704 C C . GLY A 1 94 ? -1.217 4.544 6.416 1.00 95.19 94 GLY A C 1
ATOM 705 O O . GLY A 1 94 ? -1.068 3.358 6.101 1.00 95.19 94 GLY A O 1
ATOM 706 N N . LYS A 1 95 ? -0.464 5.512 5.882 1.00 97.56 95 LYS A N 1
ATOM 707 C CA . LYS A 1 95 ? 0.612 5.242 4.917 1.00 97.56 95 LYS A CA 1
ATOM 708 C C . LYS A 1 95 ? 1.744 4.456 5.590 1.00 97.56 95 LYS A C 1
ATOM 710 O O . LYS A 1 95 ? 2.233 4.832 6.660 1.00 97.56 95 LYS A O 1
ATOM 715 N N . ARG A 1 96 ? 2.166 3.353 4.970 1.00 98.06 96 ARG A N 1
ATOM 716 C CA . ARG A 1 96 ? 3.236 2.463 5.443 1.00 98.06 96 ARG A CA 1
ATOM 717 C C . ARG A 1 96 ? 4.268 2.252 4.345 1.00 98.06 96 ARG A C 1
ATOM 719 O O . ARG A 1 96 ? 3.921 1.871 3.235 1.00 98.06 96 ARG A O 1
ATOM 726 N N . ALA A 1 97 ? 5.539 2.484 4.662 1.00 98.06 97 ALA A N 1
ATOM 727 C CA . ALA A 1 97 ? 6.640 2.220 3.739 1.00 98.06 97 ALA A CA 1
ATOM 728 C C . ALA A 1 97 ? 6.930 0.715 3.660 1.00 98.06 97 ALA A C 1
ATOM 730 O O . ALA A 1 97 ? 7.114 0.061 4.691 1.00 98.06 97 ALA A O 1
ATOM 731 N N . LEU A 1 98 ? 7.028 0.182 2.446 1.00 98.31 98 LEU A N 1
ATOM 732 C CA . LEU A 1 98 ? 7.361 -1.215 2.197 1.00 98.31 98 LEU A CA 1
ATOM 733 C C . LEU A 1 98 ? 8.867 -1.356 1.972 1.00 98.31 98 LEU A C 1
ATOM 735 O O . LEU A 1 98 ? 9.369 -1.220 0.862 1.00 98.31 98 LEU A O 1
ATOM 739 N N . LYS A 1 99 ? 9.603 -1.619 3.055 1.00 95.81 99 LYS A N 1
ATOM 740 C CA . LYS A 1 99 ? 11.071 -1.682 3.049 1.00 95.81 99 LYS A CA 1
ATOM 741 C C . LYS A 1 99 ? 11.604 -2.919 3.761 1.00 95.81 99 LYS A C 1
ATOM 743 O O . LYS A 1 99 ? 11.071 -3.340 4.786 1.00 95.81 99 LYS A O 1
ATOM 748 N N . GLN A 1 100 ? 12.704 -3.464 3.252 1.00 94.56 100 GLN A N 1
ATOM 749 C CA . GLN A 1 100 ? 13.494 -4.520 3.886 1.00 94.56 100 GLN A CA 1
ATOM 750 C C . GLN A 1 100 ? 14.971 -4.168 3.727 1.00 94.56 100 GLN A C 1
ATOM 752 O O . GLN A 1 100 ? 15.415 -3.828 2.634 1.00 94.56 100 GLN A O 1
ATOM 757 N N . LYS A 1 101 ? 15.737 -4.219 4.821 1.00 90.25 101 LYS A N 1
ATOM 758 C CA . LYS A 1 101 ? 17.167 -3.891 4.777 1.00 90.25 101 LYS A CA 1
ATOM 759 C C . LYS A 1 101 ? 17.915 -4.903 3.903 1.00 90.25 101 LYS A C 1
ATOM 761 O O . LYS A 1 101 ? 17.620 -6.095 3.962 1.00 90.25 101 LYS A O 1
ATOM 766 N N . PHE A 1 102 ? 18.902 -4.414 3.152 1.00 89.25 102 PHE A N 1
ATOM 767 C CA . PHE A 1 102 ? 19.822 -5.226 2.342 1.00 89.25 102 PHE A CA 1
ATOM 768 C C . PHE A 1 102 ? 19.140 -6.094 1.274 1.00 89.25 102 PHE A C 1
ATOM 770 O O . PHE A 1 102 ? 19.636 -7.165 0.929 1.00 89.25 102 PHE A O 1
ATOM 777 N N . ARG A 1 103 ? 17.989 -5.655 0.755 1.00 91.44 103 ARG A N 1
ATOM 778 C CA . ARG A 1 103 ? 17.304 -6.322 -0.351 1.00 91.44 103 ARG A CA 1
ATOM 779 C C . ARG A 1 103 ? 17.006 -5.333 -1.455 1.00 91.44 103 ARG A C 1
ATOM 781 O O . ARG A 1 103 ? 16.564 -4.225 -1.174 1.00 91.44 103 ARG A O 1
ATOM 788 N N . ASN A 1 104 ? 17.197 -5.791 -2.685 1.00 92.44 104 ASN A N 1
ATOM 789 C CA . ASN A 1 104 ? 16.612 -5.138 -3.837 1.00 92.44 104 ASN A CA 1
ATOM 790 C C . ASN A 1 104 ? 15.166 -5.635 -3.996 1.00 92.44 104 ASN A C 1
ATOM 792 O O . ASN A 1 104 ? 14.927 -6.849 -4.027 1.00 92.44 104 ASN A O 1
ATOM 796 N N . LEU A 1 105 ? 14.203 -4.719 -3.967 1.00 97.44 105 LEU A N 1
ATOM 797 C CA . LEU A 1 105 ? 12.771 -5.014 -3.886 1.00 97.44 105 LEU A CA 1
ATOM 798 C C . LEU A 1 105 ? 12.073 -4.563 -5.165 1.00 97.44 105 LEU A C 1
ATOM 800 O O . LEU A 1 105 ? 12.597 -3.738 -5.891 1.00 97.44 105 LEU A O 1
ATOM 804 N N . PHE A 1 106 ? 10.877 -5.099 -5.414 1.00 98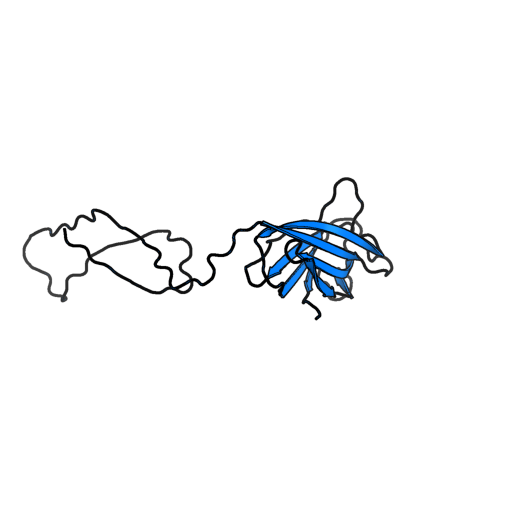.25 106 PHE A N 1
ATOM 805 C CA . PHE A 1 106 ? 10.013 -4.675 -6.521 1.00 98.25 106 PHE A CA 1
ATOM 806 C C . PHE A 1 106 ? 10.644 -4.833 -7.905 1.00 98.25 106 PHE A C 1
ATOM 808 O O . PHE A 1 106 ? 10.311 -4.125 -8.846 1.00 98.25 106 PHE A O 1
ATOM 815 N N . GLU A 1 107 ? 11.528 -5.817 -8.033 1.00 98.25 107 GLU A N 1
ATOM 816 C CA . GLU A 1 107 ? 12.142 -6.202 -9.293 1.00 98.25 107 GLU A CA 1
ATOM 817 C C . GLU A 1 107 ? 11.142 -6.889 -10.225 1.00 98.25 107 GLU A C 1
ATOM 819 O O . GLU A 1 107 ? 10.209 -7.570 -9.787 1.00 98.25 107 GLU A O 1
ATOM 824 N N . ARG A 1 108 ? 11.377 -6.769 -11.534 1.00 98.12 108 ARG A N 1
ATOM 825 C CA . ARG A 1 108 ? 10.551 -7.391 -12.580 1.00 98.12 108 ARG A CA 1
ATOM 826 C C . ARG A 1 108 ? 10.261 -8.865 -12.268 1.00 98.12 108 ARG A C 1
ATOM 828 O O . ARG A 1 108 ? 11.179 -9.667 -12.085 1.00 98.12 108 ARG A O 1
ATOM 835 N N . GLY A 1 109 ? 8.979 -9.233 -12.270 1.00 97.56 109 GLY A N 1
ATOM 836 C CA . GLY A 1 109 ? 8.526 -10.603 -12.030 1.00 97.56 109 GLY A CA 1
ATOM 837 C C . GLY A 1 109 ? 8.780 -11.129 -10.617 1.00 97.56 109 GLY A C 1
ATOM 838 O O . GLY A 1 109 ? 8.644 -12.332 -10.388 1.00 97.56 109 GLY A O 1
ATOM 839 N N . LYS A 1 110 ? 9.208 -10.282 -9.674 1.00 98.38 110 LYS A N 1
ATOM 840 C CA . LYS A 1 110 ? 9.427 -10.687 -8.287 1.00 98.38 110 LYS A CA 1
ATOM 841 C C . LYS A 1 110 ? 8.187 -10.460 -7.439 1.00 98.38 110 LYS A C 1
ATOM 843 O O . LYS A 1 110 ? 7.395 -9.538 -7.636 1.00 98.38 110 LYS A O 1
ATOM 848 N N . THR A 1 111 ? 8.087 -11.320 -6.437 1.00 98.50 111 THR A N 1
ATOM 849 C CA . THR A 1 111 ? 7.116 -11.244 -5.357 1.00 98.50 111 THR A CA 1
ATOM 850 C C . THR A 1 111 ? 7.839 -10.830 -4.086 1.00 98.50 111 THR A C 1
ATOM 852 O O . THR A 1 111 ? 8.797 -11.484 -3.666 1.00 98.50 111 THR A O 1
ATOM 855 N N . ASN A 1 112 ? 7.377 -9.757 -3.453 1.00 98.62 112 ASN A N 1
ATOM 856 C CA . ASN A 1 112 ? 7.937 -9.249 -2.206 1.00 98.62 112 ASN A CA 1
ATOM 857 C C . ASN A 1 112 ? 6.895 -9.350 -1.092 1.00 98.62 112 ASN A C 1
ATOM 859 O O . ASN A 1 112 ? 5.728 -9.027 -1.295 1.00 98.62 112 ASN A O 1
ATOM 863 N N . ARG A 1 113 ? 7.321 -9.819 0.085 1.00 98.56 113 ARG A N 1
ATOM 864 C CA . ARG A 1 113 ? 6.458 -10.079 1.245 1.00 98.56 113 ARG A CA 1
ATOM 865 C C . ARG A 1 113 ? 6.851 -9.184 2.409 1.00 98.56 113 ARG A C 1
ATOM 867 O O . ARG A 1 113 ? 8.025 -9.129 2.775 1.00 98.56 113 ARG A O 1
ATOM 874 N N . PHE A 1 114 ? 5.859 -8.549 3.014 1.00 98.56 114 PHE A N 1
ATOM 875 C CA . PHE A 1 114 ? 5.983 -7.631 4.137 1.00 98.56 114 PHE A CA 1
ATOM 876 C C . PHE A 1 114 ? 4.978 -7.997 5.224 1.00 98.56 114 PHE A C 1
ATOM 878 O O . PHE A 1 114 ? 3.999 -8.697 4.975 1.00 98.56 114 PHE A O 1
ATOM 885 N N . TYR A 1 115 ? 5.214 -7.492 6.428 1.00 97.94 115 TYR A N 1
ATOM 886 C CA . TYR A 1 115 ? 4.293 -7.646 7.540 1.00 97.94 115 TYR A CA 1
ATOM 887 C C . TYR A 1 115 ? 4.031 -6.281 8.157 1.00 97.94 115 TYR A C 1
ATOM 889 O O . TYR A 1 115 ? 4.973 -5.592 8.549 1.00 97.94 115 TYR A O 1
ATOM 897 N N . LEU A 1 116 ? 2.761 -5.905 8.218 1.00 97.12 116 LEU A N 1
ATOM 898 C CA . LEU A 1 116 ? 2.300 -4.652 8.796 1.00 97.12 116 LEU A CA 1
ATOM 899 C C . LEU A 1 116 ? 1.491 -4.966 10.046 1.00 97.12 116 LEU A C 1
ATOM 901 O O . LEU A 1 116 ? 0.590 -5.796 10.003 1.00 97.12 116 LEU A O 1
ATOM 905 N N . GLU A 1 117 ? 1.813 -4.308 11.150 1.00 95.31 117 GLU A N 1
ATOM 906 C CA . GLU A 1 117 ? 1.039 -4.402 12.383 1.00 95.31 117 GLU A CA 1
ATOM 907 C C . GLU A 1 117 ? 0.195 -3.136 12.534 1.00 95.31 117 GLU A C 1
ATOM 909 O O . GLU A 1 117 ? 0.693 -2.010 12.416 1.00 95.31 117 GLU A O 1
ATOM 914 N N . THR A 1 118 ? -1.107 -3.324 12.706 1.00 92.44 118 THR A N 1
ATOM 915 C CA . THR A 1 118 ? -2.091 -2.255 12.895 1.00 92.44 118 THR A CA 1
ATOM 916 C C . THR A 1 118 ? -3.281 -2.808 13.677 1.00 92.44 118 THR A C 1
ATOM 918 O O . THR A 1 118 ? -3.302 -3.989 14.003 1.00 92.44 118 THR A O 1
ATOM 921 N N . LEU A 1 119 ? -4.255 -1.974 14.024 1.00 91.50 119 LEU A N 1
ATOM 922 C CA . LEU A 1 119 ? -5.486 -2.448 14.656 1.00 91.50 119 LEU A CA 1
ATOM 923 C C . LEU A 1 119 ? -6.296 -3.303 13.679 1.00 91.50 119 LEU A C 1
ATOM 925 O O . LEU A 1 119 ? -6.154 -3.157 12.465 1.00 91.50 119 LEU A O 1
ATOM 929 N N . ASP A 1 120 ? -7.170 -4.165 14.195 1.00 89.62 120 ASP A N 1
ATOM 930 C CA . ASP A 1 120 ? -8.066 -4.947 13.345 1.00 89.62 120 ASP A CA 1
ATOM 931 C C . ASP A 1 120 ? -8.940 -4.045 12.453 1.00 89.62 120 ASP A C 1
ATOM 933 O O . ASP A 1 120 ? -9.912 -3.419 12.890 1.00 89.62 120 ASP A O 1
ATOM 937 N N . MET A 1 121 ? -8.605 -4.022 11.164 1.00 90.88 121 MET A N 1
ATOM 938 C CA . MET A 1 121 ? -9.286 -3.244 10.133 1.00 90.88 121 MET A CA 1
ATOM 939 C C . MET A 1 121 ? -10.651 -3.836 9.754 1.00 90.88 121 MET A C 1
ATOM 941 O O . MET A 1 121 ? -11.424 -3.184 9.046 1.00 90.88 121 MET A O 1
ATOM 945 N N . GLY A 1 122 ? -10.986 -5.036 10.239 1.00 91.94 122 GLY A N 1
ATOM 946 C CA . GLY A 1 122 ? -12.183 -5.764 9.841 1.00 91.94 122 GLY A CA 1
ATOM 947 C C . GLY A 1 122 ? -12.107 -6.210 8.380 1.00 91.94 122 GLY A C 1
ATOM 948 O O . GLY A 1 122 ? -11.039 -6.544 7.865 1.00 91.94 122 GLY A O 1
ATOM 949 N N . GLU A 1 123 ? -13.251 -6.218 7.695 1.00 93.06 123 GLU A N 1
ATOM 950 C CA . GLU A 1 123 ? -13.305 -6.553 6.270 1.00 93.06 123 GLU A CA 1
ATOM 951 C C . GLU A 1 123 ? -12.576 -5.487 5.435 1.00 93.06 123 GLU A C 1
ATOM 953 O O . GLU A 1 123 ? -12.907 -4.298 5.513 1.00 93.06 123 GLU A O 1
ATOM 958 N N . LEU A 1 124 ? -11.598 -5.914 4.631 1.00 96.88 124 LEU A N 1
ATOM 959 C CA . LEU A 1 124 ? -10.811 -5.021 3.782 1.00 96.88 124 LEU A CA 1
ATOM 960 C C . LEU A 1 124 ? -11.638 -4.554 2.579 1.00 96.88 124 LEU A C 1
ATOM 962 O O . LEU A 1 124 ? -12.292 -5.354 1.915 1.00 96.88 124 LEU A O 1
ATOM 966 N N . LYS A 1 125 ? -11.592 -3.252 2.287 1.00 97.06 125 LYS A N 1
ATOM 967 C CA . LYS A 1 125 ? -12.405 -2.608 1.242 1.00 97.06 125 LYS A CA 1
ATOM 968 C C . LYS A 1 125 ? -11.595 -2.095 0.065 1.00 97.06 125 LYS A C 1
ATOM 970 O O . LYS A 1 125 ? -12.095 -2.107 -1.054 1.00 97.06 125 LYS A O 1
ATOM 975 N N . LYS A 1 126 ? -10.365 -1.643 0.305 1.00 98.44 126 LYS A N 1
ATOM 976 C CA . LYS A 1 126 ? -9.420 -1.241 -0.743 1.00 98.44 126 LYS A CA 1
ATOM 977 C C . LYS A 1 126 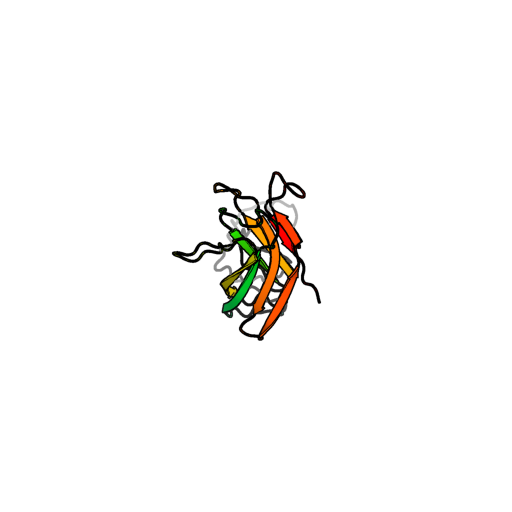? -8.000 -1.178 -0.199 1.00 98.4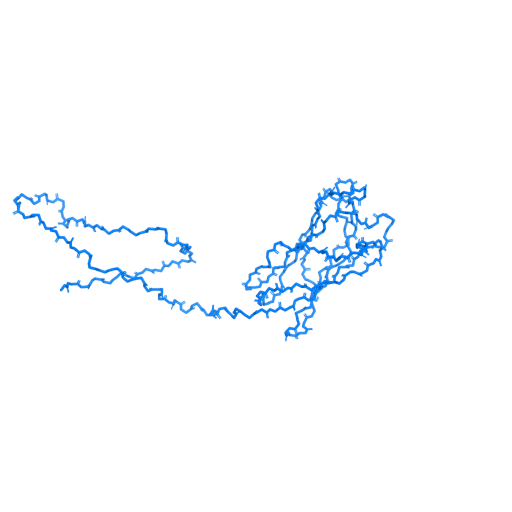4 126 LYS A C 1
ATOM 979 O O . LYS A 1 126 ? -7.786 -1.115 1.013 1.00 98.44 126 LYS A O 1
ATOM 984 N N . VAL A 1 127 ? -7.039 -1.115 -1.107 1.00 98.75 127 VAL A N 1
ATOM 985 C CA . VAL A 1 127 ? -5.657 -0.735 -0.803 1.00 98.75 127 VAL A CA 1
ATOM 986 C C . VAL A 1 127 ? -5.244 0.409 -1.710 1.00 98.75 127 VAL A C 1
ATOM 988 O O . VAL A 1 127 ? -5.640 0.454 -2.870 1.00 98.75 127 VAL A O 1
ATOM 991 N N . ARG A 1 128 ? -4.436 1.330 -1.201 1.00 98.81 128 ARG A N 1
ATOM 992 C CA . ARG A 1 128 ? -3.723 2.308 -2.019 1.00 98.81 128 ARG A CA 1
ATOM 993 C C . ARG A 1 128 ? -2.268 1.888 -2.086 1.00 98.81 128 ARG A C 1
ATOM 995 O O . ARG A 1 128 ? -1.647 1.755 -1.038 1.00 98.81 128 ARG A O 1
ATOM 1002 N N . ILE A 1 129 ? -1.750 1.677 -3.288 1.00 98.81 129 ILE A N 1
ATOM 1003 C CA . ILE A 1 129 ? -0.332 1.411 -3.538 1.00 98.81 129 ILE A CA 1
ATOM 1004 C C . ILE A 1 129 ? 0.247 2.598 -4.309 1.00 98.81 129 ILE A C 1
ATOM 1006 O O . ILE A 1 129 ? -0.383 3.095 -5.243 1.00 98.81 129 ILE A O 1
ATOM 1010 N N . GLU A 1 130 ? 1.404 3.096 -3.886 1.00 98.81 130 GLU A N 1
ATOM 1011 C CA . GLU A 1 130 ? 2.025 4.292 -4.462 1.00 98.81 130 GLU A CA 1
ATOM 1012 C C . GLU A 1 130 ? 3.547 4.276 -4.326 1.00 98.81 130 GLU A C 1
ATOM 1014 O O . GLU A 1 130 ? 4.085 3.586 -3.460 1.00 98.81 130 GLU A O 1
ATOM 1019 N N . HIS A 1 131 ? 4.234 5.057 -5.157 1.00 98.62 131 HIS A N 1
ATOM 1020 C CA . HIS A 1 131 ? 5.664 5.324 -5.020 1.00 98.62 131 HIS A CA 1
ATOM 1021 C C . HIS A 1 131 ? 5.962 6.825 -5.116 1.00 98.62 131 HIS A C 1
ATOM 1023 O O . HIS A 1 131 ? 5.116 7.616 -5.528 1.00 98.62 131 HIS A O 1
ATOM 1029 N N . ASP A 1 132 ? 7.159 7.232 -4.702 1.00 98.25 132 ASP A N 1
ATOM 1030 C CA . ASP A 1 132 ? 7.581 8.641 -4.653 1.00 98.25 132 ASP A CA 1
ATOM 1031 C C . ASP A 1 132 ? 8.313 9.134 -5.911 1.00 98.25 132 ASP A C 1
ATOM 1033 O O . ASP A 1 132 ? 8.902 10.212 -5.896 1.00 98.25 132 ASP A O 1
ATOM 1037 N N . ASN A 1 133 ? 8.285 8.347 -6.989 1.00 98.00 133 ASN A N 1
ATOM 1038 C CA . ASN A 1 133 ? 8.956 8.634 -8.261 1.00 98.00 133 ASN A CA 1
ATOM 1039 C C . ASN A 1 133 ? 10.486 8.848 -8.165 1.00 98.00 133 ASN A C 1
ATOM 1041 O O . ASN A 1 133 ? 11.092 9.414 -9.071 1.00 98.00 133 ASN A O 1
ATOM 1045 N N . SER A 1 134 ? 11.124 8.408 -7.076 1.00 96.81 134 SER A N 1
ATOM 1046 C CA . SER A 1 134 ? 12.576 8.520 -6.901 1.00 96.81 134 SER A CA 1
ATOM 1047 C C . SER A 1 134 ? 13.351 7.390 -7.599 1.00 96.81 134 SER A C 1
ATOM 1049 O O . SER A 1 134 ? 12.775 6.400 -8.043 1.00 96.81 134 SER A O 1
ATOM 1051 N N . GLY A 1 135 ? 14.679 7.521 -7.682 1.00 94.19 135 GLY A N 1
ATOM 1052 C CA . GLY A 1 135 ? 15.552 6.504 -8.281 1.00 94.19 135 GLY A CA 1
ATOM 1053 C C . GLY A 1 135 ? 15.795 6.698 -9.781 1.00 94.19 135 GLY A C 1
ATOM 1054 O O . GLY A 1 135 ? 15.396 7.703 -10.366 1.00 94.19 135 GLY A O 1
ATOM 1055 N N . LEU A 1 136 ? 16.520 5.757 -10.396 1.00 93.94 136 LEU A N 1
ATOM 1056 C CA . LEU A 1 136 ? 16.905 5.844 -11.812 1.00 93.94 136 LEU A CA 1
ATOM 1057 C C . LEU A 1 136 ? 15.791 5.347 -12.736 1.00 93.94 136 LEU A C 1
ATOM 1059 O O . LEU A 1 136 ? 15.571 5.925 -13.800 1.00 93.94 136 LEU A O 1
ATOM 1063 N N . ALA A 1 137 ? 15.088 4.290 -12.327 1.00 94.88 137 ALA A N 1
ATOM 1064 C CA . ALA A 1 137 ? 13.926 3.758 -13.024 1.00 94.88 137 ALA A CA 1
ATOM 1065 C C . ALA A 1 137 ? 12.716 3.716 -12.070 1.00 94.88 137 ALA A C 1
ATOM 1067 O O . ALA A 1 137 ? 12.464 2.686 -11.448 1.00 94.88 137 ALA A O 1
ATOM 1068 N N . PRO A 1 138 ? 11.969 4.825 -11.913 1.00 96.69 138 PRO A N 1
ATOM 1069 C CA . PRO A 1 138 ? 10.860 4.885 -10.961 1.00 96.69 138 PRO A CA 1
ATOM 1070 C C . PRO A 1 138 ? 9.584 4.185 -11.444 1.00 96.69 138 PRO A C 1
ATOM 1072 O O . PRO A 1 138 ? 8.765 3.785 -10.616 1.00 96.69 138 PRO A O 1
ATOM 1075 N N . GLY A 1 139 ? 9.405 4.038 -12.760 1.00 97.38 139 GLY A N 1
ATOM 1076 C CA . GLY A 1 139 ? 8.220 3.422 -13.352 1.00 97.38 139 GLY A CA 1
ATOM 1077 C C . GLY A 1 139 ? 8.036 1.975 -12.905 1.00 97.38 139 GLY A C 1
ATOM 1078 O O . GLY A 1 139 ? 8.983 1.195 -12.895 1.00 97.38 139 GLY A O 1
ATOM 1079 N N . TRP A 1 140 ? 6.812 1.603 -12.541 1.00 98.69 140 TRP A N 1
ATOM 1080 C CA . TRP A 1 140 ? 6.538 0.313 -11.916 1.00 98.69 140 TRP A CA 1
ATOM 1081 C C . TRP A 1 140 ? 5.281 -0.334 -12.487 1.00 98.69 140 TRP A C 1
ATOM 1083 O O . TRP A 1 140 ? 4.213 0.271 -12.505 1.00 98.69 140 TRP A O 1
ATOM 1093 N N . LEU A 1 141 ? 5.365 -1.589 -12.925 1.00 98.75 141 LEU A N 1
ATOM 1094 C CA . LEU A 1 141 ? 4.178 -2.355 -13.303 1.00 98.75 141 LEU A CA 1
ATOM 1095 C C . LEU A 1 141 ? 3.751 -3.224 -12.125 1.00 98.75 141 LEU A C 1
ATOM 1097 O O . LEU A 1 141 ? 4.379 -4.242 -11.829 1.00 98.75 141 LEU A O 1
ATOM 1101 N N . VAL A 1 142 ? 2.645 -2.858 -11.485 1.00 98.75 142 VAL A N 1
ATOM 1102 C CA . VAL A 1 142 ? 2.076 -3.645 -10.388 1.00 98.75 142 VAL A CA 1
ATOM 1103 C C . VAL A 1 142 ? 1.104 -4.660 -10.965 1.00 98.75 142 VAL A C 1
ATOM 1105 O O . VAL A 1 142 ? 0.117 -4.293 -11.604 1.00 98.75 142 VAL A O 1
ATOM 1108 N N . GLU A 1 143 ? 1.342 -5.944 -10.716 1.00 98.69 143 GLU A N 1
ATOM 1109 C CA . GLU A 1 143 ? 0.416 -6.994 -11.133 1.00 98.69 143 GLU A CA 1
ATOM 1110 C C . GLU A 1 143 ? -0.764 -7.080 -10.161 1.00 98.69 143 GLU A C 1
ATOM 1112 O O . GLU A 1 143 ? -1.920 -6.949 -10.568 1.00 98.69 143 GLU A O 1
ATOM 1117 N N . ARG A 1 144 ? -0.480 -7.250 -8.865 1.00 98.75 144 ARG A N 1
ATOM 1118 C CA . ARG A 1 144 ? -1.488 -7.319 -7.797 1.00 98.75 144 ARG A CA 1
ATOM 1119 C C . ARG A 1 144 ? -0.873 -7.139 -6.411 1.00 98.75 144 ARG A C 1
ATOM 1121 O O . ARG A 1 144 ? 0.339 -7.279 -6.230 1.00 98.75 144 ARG A O 1
ATOM 1128 N N . VAL A 1 145 ? -1.743 -6.898 -5.437 1.00 98.81 145 VAL A N 1
ATOM 1129 C CA . VAL A 1 145 ? -1.437 -6.939 -4.004 1.00 98.81 145 VAL A CA 1
ATOM 1130 C C . VAL A 1 145 ? -2.314 -8.002 -3.346 1.00 98.81 145 VAL A C 1
ATOM 1132 O O . VAL A 1 145 ? -3.504 -8.087 -3.632 1.00 98.81 145 VAL A O 1
ATOM 1135 N N . GLU A 1 146 ? -1.748 -8.809 -2.459 1.00 98.69 146 GLU A N 1
ATOM 1136 C CA . GLU A 1 146 ? -2.480 -9.783 -1.646 1.00 98.69 146 GLU A CA 1
ATOM 1137 C C . GLU A 1 146 ? -2.272 -9.437 -0.172 1.00 98.69 146 GLU A C 1
ATOM 1139 O O . GLU A 1 146 ? -1.148 -9.151 0.248 1.00 98.69 146 GLU A O 1
ATOM 1144 N N . ILE A 1 147 ? -3.350 -9.438 0.613 1.00 98.69 147 ILE A N 1
ATOM 1145 C CA . ILE A 1 147 ? -3.289 -9.152 2.048 1.00 98.69 147 ILE A CA 1
ATOM 1146 C C . ILE A 1 147 ? -3.948 -10.273 2.829 1.00 98.69 147 ILE A C 1
ATOM 1148 O O . ILE A 1 147 ? -5.136 -10.533 2.649 1.00 98.69 147 ILE A O 1
ATOM 1152 N N . THR A 1 148 ? -3.195 -10.881 3.741 1.00 98.56 148 THR A N 1
ATOM 1153 C CA . THR A 1 148 ? -3.690 -11.923 4.644 1.00 98.56 148 THR A CA 1
ATOM 1154 C C . THR A 1 148 ? -3.778 -11.384 6.066 1.00 98.56 148 THR A C 1
ATOM 1156 O O . THR A 1 148 ? -2.772 -10.953 6.634 1.00 98.56 148 THR A O 1
ATOM 1159 N N . ASN A 1 149 ? -4.974 -11.422 6.654 1.00 97.38 149 ASN A N 1
ATOM 1160 C CA . ASN A 1 149 ? -5.181 -11.138 8.074 1.00 97.38 149 ASN A CA 1
ATOM 1161 C C . ASN A 1 149 ? -4.710 -12.351 8.894 1.00 97.38 149 ASN A C 1
ATOM 1163 O O . ASN A 1 149 ? -5.290 -13.429 8.779 1.00 97.38 149 ASN A O 1
ATOM 1167 N N . SER A 1 150 ? -3.675 -12.203 9.728 1.00 96.56 150 SER A N 1
ATOM 1168 C CA . SER A 1 150 ? -3.117 -13.337 10.477 1.00 96.56 150 SER A CA 1
ATOM 1169 C C . SER A 1 150 ? -4.040 -13.880 11.568 1.00 96.56 150 SER A C 1
ATOM 1171 O O . SER A 1 150 ? -3.851 -15.013 11.997 1.00 96.56 150 SER A O 1
ATOM 1173 N N . ALA A 1 151 ? -4.991 -13.078 12.056 1.00 93.44 151 ALA A N 1
ATOM 1174 C CA . ALA A 1 151 ? -5.922 -13.490 13.102 1.00 93.44 151 ALA A CA 1
ATOM 1175 C C . ALA A 1 151 ? -7.051 -14.369 12.545 1.00 93.44 151 ALA A C 1
ATOM 1177 O O . ALA A 1 151 ? -7.506 -15.282 13.228 1.00 93.44 151 ALA A O 1
ATOM 1178 N N . THR A 1 152 ? -7.488 -14.117 11.307 1.00 94.38 152 THR A N 1
ATOM 1179 C CA . THR A 1 152 ? -8.575 -14.879 10.667 1.00 94.38 152 THR A CA 1
ATOM 1180 C C . THR A 1 152 ? -8.100 -15.867 9.603 1.00 94.38 152 THR A C 1
ATOM 1182 O O . THR A 1 152 ? -8.864 -16.738 9.199 1.00 94.38 152 THR A O 1
ATOM 1185 N N . GLY A 1 153 ? -6.866 -15.727 9.112 1.00 95.62 153 GLY A N 1
ATOM 1186 C CA . GLY A 1 153 ? -6.332 -16.494 7.984 1.00 95.62 153 GLY A CA 1
ATOM 1187 C C . GLY A 1 153 ? -6.907 -16.093 6.620 1.00 95.62 153 GLY A C 1
ATOM 1188 O O . GLY A 1 153 ? -6.553 -16.697 5.612 1.00 95.62 153 GLY A O 1
ATOM 1189 N N . VAL A 1 154 ? -7.783 -15.084 6.561 1.00 96.12 154 VAL A N 1
ATOM 1190 C CA . VAL A 1 154 ? -8.428 -14.651 5.315 1.00 96.12 154 VAL A CA 1
ATOM 1191 C C . VAL A 1 154 ? -7.446 -13.855 4.460 1.00 96.12 154 VAL A C 1
ATOM 1193 O O . VAL A 1 154 ? -6.925 -12.827 4.901 1.00 96.12 154 VAL A O 1
ATOM 1196 N N . THR A 1 155 ? -7.253 -14.299 3.217 1.00 97.94 155 THR A N 1
ATOM 1197 C CA . THR A 1 155 ? -6.502 -13.581 2.181 1.00 97.94 155 THR A CA 1
ATOM 1198 C C . THR A 1 155 ? -7.453 -12.839 1.249 1.00 97.94 155 THR A C 1
ATOM 1200 O O . THR A 1 155 ? -8.386 -13.420 0.704 1.00 97.94 155 THR A O 1
ATOM 1203 N N . THR A 1 156 ? -7.195 -11.551 1.039 1.00 98.44 156 THR A N 1
ATOM 1204 C CA . THR A 1 156 ? -7.906 -10.699 0.081 1.00 98.44 156 THR A CA 1
ATOM 1205 C C . THR A 1 156 ? -6.963 -10.308 -1.053 1.00 98.44 156 THR A C 1
ATOM 1207 O O . THR A 1 156 ? -5.846 -9.854 -0.798 1.00 98.44 156 THR A O 1
ATOM 1210 N N . ILE A 1 157 ? -7.406 -10.473 -2.301 1.00 98.62 157 ILE A N 1
ATOM 1211 C CA . ILE A 1 157 ? -6.607 -10.193 -3.500 1.00 98.62 157 ILE A CA 1
ATOM 1212 C C . ILE A 1 157 ? -7.100 -8.905 -4.162 1.00 98.62 157 ILE A C 1
ATOM 1214 O O . ILE A 1 157 ? -8.283 -8.757 -4.466 1.00 98.62 157 ILE A O 1
ATOM 1218 N N . PHE A 1 158 ? -6.163 -8.002 -4.432 1.00 98.69 158 PHE A N 1
ATOM 1219 C CA . PHE A 1 158 ? -6.369 -6.705 -5.065 1.00 98.69 158 PHE A CA 1
ATOM 1220 C C . PHE A 1 158 ? -5.627 -6.676 -6.413 1.00 98.69 158 PHE A C 1
ATOM 1222 O O . PHE A 1 158 ? -4.430 -6.360 -6.456 1.00 98.69 158 PHE A O 1
ATOM 1229 N N . PRO A 1 159 ? -6.282 -7.057 -7.524 1.00 98.62 159 PRO A N 1
ATOM 1230 C CA . PRO A 1 159 ? -5.664 -7.013 -8.846 1.00 98.62 159 PRO A CA 1
ATOM 1231 C C . PRO A 1 159 ? -5.377 -5.569 -9.281 1.00 98.62 159 PRO A C 1
ATOM 1233 O O . PRO A 1 159 ? -6.146 -4.658 -8.981 1.00 98.62 159 PRO A O 1
ATOM 1236 N N . CYS A 1 160 ? -4.280 -5.369 -10.016 1.00 98.06 160 CYS A N 1
ATOM 1237 C CA . CYS A 1 160 ? -3.905 -4.077 -10.589 1.00 98.06 160 CYS A CA 1
ATOM 1238 C C . CYS A 1 160 ? -3.687 -4.192 -12.104 1.00 98.06 160 CYS A C 1
ATOM 1240 O O . CYS A 1 160 ? -4.522 -3.732 -12.880 1.00 98.06 160 CYS A O 1
ATOM 1242 N N . GLY A 1 161 ? -2.594 -4.838 -12.526 1.00 97.75 161 GLY A N 1
ATOM 1243 C CA . GLY A 1 161 ? -2.232 -5.035 -13.933 1.00 97.75 161 GLY A CA 1
ATOM 1244 C C . GLY A 1 161 ? -1.960 -3.731 -14.686 1.00 97.75 161 GLY A C 1
ATOM 1245 O O . GLY A 1 161 ? -2.312 -3.615 -15.861 1.00 97.75 161 GLY A O 1
ATOM 1246 N N . LYS A 1 162 ? -1.411 -2.716 -14.011 1.00 98.25 162 LYS A N 1
ATOM 1247 C CA . LYS A 1 162 ? -1.233 -1.375 -14.576 1.00 98.25 162 LYS A CA 1
ATOM 1248 C C . LYS A 1 162 ? 0.096 -0.749 -14.177 1.00 98.25 162 LYS A C 1
ATOM 1250 O O . LYS A 1 162 ? 0.604 -0.980 -13.081 1.00 98.25 162 LYS A O 1
ATOM 1255 N N . TRP A 1 163 ? 0.609 0.083 -15.079 1.00 98.50 163 TRP A N 1
ATOM 1256 C CA . TRP A 1 163 ? 1.764 0.935 -14.829 1.00 98.50 163 TRP A CA 1
ATOM 1257 C C . TRP A 1 163 ? 1.412 2.025 -13.813 1.00 98.50 163 TRP A C 1
ATOM 1259 O O . TRP A 1 163 ? 0.319 2.604 -13.865 1.00 98.50 163 TRP A O 1
ATOM 1269 N N . LEU A 1 164 ? 2.339 2.235 -12.883 1.00 98.50 164 LEU A N 1
ATOM 1270 C CA . LEU A 1 164 ? 2.476 3.388 -12.014 1.00 98.50 164 LEU A CA 1
ATOM 1271 C C . LEU A 1 164 ? 3.755 4.102 -12.475 1.00 98.50 164 LEU A C 1
ATOM 1273 O O . LEU A 1 164 ? 4.857 3.669 -12.149 1.00 98.50 164 LEU A O 1
ATOM 1277 N N . ASP A 1 165 ? 3.616 5.073 -13.368 1.00 98.31 165 ASP A N 1
ATOM 1278 C CA . ASP A 1 165 ? 4.725 5.706 -14.092 1.00 98.31 165 ASP A CA 1
ATOM 1279 C C . ASP A 1 165 ? 4.210 7.010 -14.711 1.00 98.31 165 ASP A C 1
ATOM 1281 O O . ASP A 1 165 ? 3.148 7.011 -15.327 1.00 98.31 165 ASP A O 1
ATOM 1285 N N . GLU A 1 166 ? 4.943 8.114 -14.585 1.00 97.69 166 GLU A N 1
ATOM 1286 C CA . GLU A 1 166 ? 4.554 9.402 -15.181 1.00 97.69 166 GLU A CA 1
ATOM 1287 C C . GLU A 1 166 ? 4.636 9.403 -16.717 1.00 97.69 166 GLU A C 1
ATOM 1289 O O . GLU A 1 166 ? 3.962 10.189 -17.379 1.00 97.69 166 GLU A O 1
ATOM 1294 N N . ASN A 1 167 ? 5.433 8.502 -17.299 1.00 96.31 167 ASN A N 1
ATOM 1295 C CA . ASN A 1 167 ? 5.692 8.426 -18.737 1.00 96.31 167 ASN A CA 1
ATOM 1296 C C . ASN A 1 167 ? 5.012 7.225 -19.417 1.00 96.31 167 ASN A C 1
ATOM 1298 O O . ASN A 1 167 ? 5.152 7.044 -20.630 1.00 96.31 167 ASN A O 1
ATOM 1302 N N . ARG A 1 168 ? 4.303 6.371 -18.666 1.00 95.19 168 ARG A N 1
ATOM 1303 C CA . ARG A 1 168 ? 3.583 5.198 -19.196 1.00 95.19 168 ARG A CA 1
ATOM 1304 C C . ARG A 1 168 ? 2.180 5.097 -18.607 1.00 95.19 168 ARG A C 1
ATOM 1306 O O . ARG A 1 168 ? 1.868 5.665 -17.570 1.00 95.19 168 ARG A O 1
ATOM 1313 N N . GLY A 1 169 ? 1.323 4.306 -19.252 1.00 94.00 169 GLY A N 1
ATOM 1314 C CA . GLY A 1 169 ? -0.036 4.081 -18.762 1.00 94.00 169 GLY A CA 1
ATOM 1315 C C . GLY A 1 169 ? -0.853 5.374 -18.742 1.00 94.00 169 GLY A C 1
ATOM 1316 O O . GLY A 1 169 ? -1.028 5.999 -19.782 1.00 94.00 169 GLY A O 1
ATOM 1317 N N . ASP A 1 170 ? -1.378 5.736 -17.574 1.00 96.75 170 ASP A N 1
ATOM 1318 C CA . ASP A 1 170 ? -2.175 6.948 -17.342 1.00 96.75 170 ASP A CA 1
ATOM 1319 C C . ASP A 1 170 ? -1.387 8.078 -16.656 1.00 96.75 170 ASP A C 1
ATOM 1321 O O . ASP A 1 170 ? -1.988 9.072 -16.251 1.00 96.75 170 ASP A O 1
ATOM 1325 N N . GLY A 1 171 ? -0.061 7.951 -16.527 1.00 97.06 171 GLY A N 1
ATOM 1326 C CA . GLY A 1 171 ? 0.787 8.988 -15.933 1.00 97.06 171 GLY A CA 1
ATOM 1327 C C . GLY A 1 171 ? 0.714 9.069 -14.403 1.00 97.06 171 GLY A C 1
ATOM 1328 O O . GLY A 1 171 ? 1.268 9.994 -13.812 1.00 97.06 171 GLY A O 1
ATOM 1329 N N . LEU A 1 172 ? 0.003 8.151 -13.742 1.00 98.31 172 LEU A N 1
ATOM 1330 C CA . LEU A 1 172 ? -0.156 8.152 -12.287 1.00 98.31 172 LEU A CA 1
ATOM 1331 C C . LEU A 1 172 ? 0.914 7.292 -11.619 1.00 98.31 172 LEU A C 1
ATOM 1333 O O . LEU A 1 172 ? 1.201 6.197 -12.079 1.00 98.31 172 LEU A O 1
ATOM 1337 N N . THR A 1 173 ? 1.426 7.726 -10.469 1.00 98.56 173 THR A N 1
ATOM 1338 C CA . THR A 1 173 ? 2.404 6.991 -9.635 1.00 98.56 173 THR A CA 1
ATOM 1339 C C . THR A 1 173 ? 1.757 6.259 -8.451 1.00 98.56 173 THR A C 1
ATOM 1341 O O . THR A 1 173 ? 2.414 5.815 -7.506 1.00 98.56 173 THR A O 1
ATOM 1344 N N . TRP A 1 174 ? 0.429 6.136 -8.472 1.00 98.62 174 TRP A N 1
ATOM 1345 C CA . TRP A 1 174 ? -0.364 5.512 -7.418 1.00 98.62 174 TRP A CA 1
ATOM 1346 C C . TRP A 1 174 ? -1.667 4.936 -7.966 1.00 98.62 174 TRP A C 1
ATOM 1348 O O . TRP A 1 174 ? -2.176 5.395 -8.988 1.00 98.62 174 TRP A O 1
ATOM 1358 N N . ARG A 1 175 ? -2.244 3.960 -7.253 1.00 98.44 175 ARG A N 1
ATOM 1359 C CA . ARG A 1 175 ? -3.596 3.444 -7.515 1.00 98.44 175 ARG A CA 1
ATOM 1360 C C . ARG A 1 175 ? -4.321 3.047 -6.243 1.00 98.44 175 ARG A C 1
ATOM 1362 O O . ARG A 1 175 ? -3.715 2.520 -5.313 1.00 98.44 175 ARG A O 1
ATOM 1369 N N . GLU A 1 176 ? -5.636 3.238 -6.253 1.00 98.56 176 GLU A N 1
ATOM 1370 C CA . GLU A 1 176 ? -6.544 2.517 -5.364 1.00 98.56 176 GLU A CA 1
ATOM 1371 C C . GLU A 1 176 ? -6.995 1.224 -6.046 1.00 98.56 176 GLU A C 1
ATOM 1373 O O . GLU A 1 176 ? -7.444 1.238 -7.192 1.00 98.56 176 GLU A O 1
ATOM 1378 N N . LEU A 1 177 ? -6.852 0.107 -5.342 1.00 98.62 177 LEU A N 1
ATOM 1379 C CA . LEU A 1 177 ? -7.206 -1.226 -5.802 1.00 98.62 177 LEU A CA 1
ATOM 1380 C C . LEU A 1 177 ? -8.327 -1.773 -4.925 1.00 98.62 177 LEU A C 1
ATOM 1382 O O . LEU A 1 177 ? -8.304 -1.621 -3.701 1.00 98.62 177 LEU A O 1
ATOM 1386 N N . PHE A 1 178 ? -9.279 -2.449 -5.552 1.00 98.25 178 PHE A N 1
ATOM 1387 C CA . PHE A 1 178 ? -10.458 -3.006 -4.898 1.00 98.25 178 PHE A CA 1
ATOM 1388 C C . PHE A 1 178 ? -10.381 -4.535 -4.885 1.00 98.25 178 PHE A C 1
ATOM 1390 O O . PHE A 1 178 ? -9.767 -5.121 -5.783 1.00 98.25 178 PHE A O 1
ATOM 1397 N N . PRO A 1 179 ? -10.948 -5.188 -3.858 1.00 96.94 179 PRO A N 1
ATOM 1398 C CA . PRO A 1 179 ? -10.884 -6.631 -3.727 1.00 96.94 179 PRO A CA 1
ATOM 1399 C C . PRO A 1 179 ? -11.667 -7.302 -4.854 1.00 96.94 179 PRO A C 1
ATOM 1401 O O . PRO A 1 179 ? -12.718 -6.817 -5.279 1.00 96.94 179 PRO A O 1
ATOM 1404 N N . ARG A 1 180 ? -11.160 -8.441 -5.323 1.00 90.38 180 ARG A N 1
ATOM 1405 C CA . ARG A 1 180 ? -11.897 -9.344 -6.206 1.00 90.38 180 ARG A CA 1
ATOM 1406 C C . ARG A 1 180 ? -12.347 -10.554 -5.393 1.00 90.38 180 ARG A C 1
ATOM 1408 O O . ARG A 1 180 ? -11.495 -11.257 -4.852 1.00 90.38 180 ARG A O 1
ATOM 1415 N N . TYR A 1 181 ? -13.660 -10.753 -5.311 1.00 73.25 181 TYR A N 1
ATOM 1416 C CA . TYR A 1 181 ? -14.294 -11.928 -4.707 1.00 73.25 181 TYR A CA 1
ATOM 1417 C C . TYR A 1 181 ? -14.617 -12.979 -5.772 1.00 73.25 181 TYR A C 1
ATOM 1419 O O . TYR A 1 181 ? -14.790 -12.584 -6.952 1.00 73.25 181 TYR A O 1
#

Organism: Bambusicola thoracicus (NCBI:txid9083)

Radius of gyration: 26.91 Å; chains: 1; bounding box: 57×64×64 Å

Sequence (181 aa):
GSTDTFQFSSKNLGDIAAICVGHCPKDGKKSSAKADVYWHVKEIIITEMELCNNKARSLVPVKYETIVVTGFEKGAGTDANVFITIFGLNGDSGKRALKQKFRNLFERGKTNRFYLETLDMGELKKVRIEHDNSGLAPGWLVERVEITNSATGVTTIFPCGKWLDENRGDGLTWRELFPRY

Secondary structure (DSSP, 8-state):
----------S--------------SSS----S--------------------S------EEEEEEEEEE--STT----SPEEEEEEETTEE---EE---TT---S-TT-EEEEEEEEE---SEEEEEEEE---SS---EEEEEEEEEETTT--EEEEEEEEEE-TTSTTS-SEEEE----

pLDDT: mean 86.3, std 16.08, range [43.47, 98.81]